Protein AF-A0A7S1UTR2-F1 (afdb_monomer)

Solvent-accessible surface area (backbone atoms only — not comparable to full-atom values): 10458 Å² total; per-residue (Å²): 110,92,47,53,48,64,74,95,75,83,90,75,81,94,57,92,79,89,82,70,74,48,75,55,71,82,87,59,67,62,38,80,47,78,49,70,52,70,45,62,59,92,85,78,57,93,50,71,78,46,70,49,82,44,77,46,78,33,45,47,82,76,56,98,72,85,84,84,74,87,54,76,47,57,91,60,33,67,52,71,46,37,39,44,40,49,83,87,41,58,60,46,77,49,77,49,61,36,65,59,84,67,94,68,74,65,69,39,44,34,33,45,36,35,40,35,80,52,89,98,54,66,54,75,82,41,47,50,78,46,78,40,79,37,38,64,68,33,75,46,76,48,81,40,81,44,54,49,85,39,57,37,38,43,31,47,28,43,37,76,87,50,76,79,89,45,49

InterPro domains:
  IPR046940 Tripeptidyl peptidase II, Ig-like domain superfamily [G3DSA:2.60.40.3170] (1-68)
  IPR048383 Tripeptidyl-peptidase II, first Ig-like domain [PF21223] (2-57)
  IPR048384 Tripeptidyl-peptidase II, galactose-binding domain-like [PF21316] (73-164)

Mean predicted aligned error: 5.82 Å

Radius of gyration: 21.21 Å; Cα contacts (8 Å, |Δi|>4): 313; chains: 1; bounding box: 40×38×69 Å

Nearest PDB structures (foldseek):
  3lxu-assembly1_X-2  TM=9.000E-01  e=8.043E-08  Drosophila melanogaster
  8dhe-assembly1_C  TM=4.095E-01  e=2.970E-01  Tannerella forsythia
  5hqa-assembly1_A  TM=4.083E-01  e=5.291E-01  Pseudoalteromonas sp. K8
  5od4-assembly1_A  TM=3.236E-01  e=2.167E-01  Fusarium oxysporum
  2jka-assembly1_A  TM=3.793E-01  e=6.194E-01  Bacteroides thetaiotaomicron VPI-5482

Structure (mmCIF, N/CA/C/O backbone):
data_AF-A0A7S1UTR2-F1
#
_entry.id   AF-A0A7S1UTR2-F1
#
loop_
_atom_site.group_PDB
_atom_site.id
_atom_site.type_symbol
_atom_site.label_atom_id
_atom_site.label_alt_id
_atom_site.label_comp_id
_atom_site.label_asym_id
_atom_site.label_entity_id
_atom_site.label_seq_id
_atom_site.pdbx_PDB_ins_code
_atom_site.Cartn_x
_atom_site.Cartn_y
_atom_site.Cartn_z
_atom_site.occupancy
_atom_site.B_iso_or_equiv
_atom_site.auth_seq_id
_atom_site.auth_comp_id
_atom_site.auth_asym_id
_atom_site.auth_atom_id
_atom_site.pdbx_PDB_model_num
ATOM 1 N N . GLU A 1 1 ? 18.687 2.949 -8.021 1.00 84.69 1 GLU A N 1
ATOM 2 C CA . GLU A 1 1 ? 18.178 1.706 -7.410 1.00 84.69 1 GLU A CA 1
ATOM 3 C C . GLU A 1 1 ? 18.925 0.482 -7.921 1.00 84.69 1 GLU A C 1
ATOM 5 O O . GLU A 1 1 ? 18.854 0.194 -9.107 1.00 84.69 1 GLU A O 1
ATOM 10 N N . GLU A 1 2 ? 19.645 -0.225 -7.045 1.00 87.62 2 GLU A N 1
ATOM 11 C CA . GLU A 1 2 ? 20.455 -1.411 -7.407 1.00 87.62 2 GLU A CA 1
ATOM 12 C C . GLU A 1 2 ? 19.615 -2.619 -7.859 1.00 87.62 2 GLU A C 1
ATOM 14 O O . GLU A 1 2 ? 20.100 -3.505 -8.561 1.00 87.62 2 GLU A O 1
ATOM 19 N N . TRP A 1 3 ? 18.341 -2.649 -7.470 1.00 93.38 3 TRP A N 1
ATOM 20 C CA . TRP A 1 3 ? 17.383 -3.706 -7.793 1.00 93.38 3 TRP A CA 1
ATOM 21 C C . TRP A 1 3 ? 16.698 -3.523 -9.158 1.00 93.38 3 TRP A C 1
ATOM 23 O O . TRP A 1 3 ? 15.890 -4.365 -9.547 1.00 93.38 3 TRP A O 1
ATOM 33 N N . VAL A 1 4 ? 17.017 -2.454 -9.900 1.00 94.81 4 VAL A N 1
ATOM 34 C CA . VAL A 1 4 ? 16.547 -2.227 -11.277 1.00 94.81 4 VAL A CA 1
ATOM 35 C C . VAL A 1 4 ? 17.735 -2.211 -12.226 1.00 94.81 4 VAL A C 1
ATOM 37 O O . VAL A 1 4 ? 18.667 -1.431 -12.049 1.00 94.81 4 VAL A O 1
ATOM 40 N N . LYS A 1 5 ? 17.670 -3.022 -13.281 1.00 94.56 5 LYS A N 1
ATOM 41 C CA . LYS A 1 5 ? 18.643 -3.012 -14.377 1.00 94.56 5 LYS A CA 1
ATOM 42 C C . LYS A 1 5 ? 17.944 -2.646 -15.675 1.00 94.56 5 LYS A C 1
ATOM 44 O O . LYS A 1 5 ? 16.925 -3.237 -16.032 1.00 94.56 5 LYS A O 1
ATOM 49 N N . ALA A 1 6 ? 18.505 -1.683 -16.389 1.00 94.19 6 ALA A N 1
ATOM 50 C CA . ALA A 1 6 ? 18.036 -1.251 -17.697 1.00 94.19 6 ALA A CA 1
ATOM 51 C C . ALA A 1 6 ? 19.240 -1.036 -18.633 1.00 94.19 6 ALA A C 1
ATOM 53 O O . ALA A 1 6 ? 20.360 -0.881 -18.143 1.00 94.19 6 ALA A O 1
ATOM 54 N N . PRO A 1 7 ? 19.048 -1.039 -19.962 1.00 92.31 7 PRO A N 1
ATOM 55 C CA . PRO A 1 7 ? 20.126 -0.776 -20.908 1.00 92.31 7 PRO A CA 1
ATOM 56 C C . PRO A 1 7 ? 20.601 0.675 -20.802 1.00 92.31 7 PRO A C 1
ATOM 58 O O . PRO A 1 7 ? 19.780 1.586 -20.735 1.00 92.31 7 PRO A O 1
ATOM 61 N N . GLU A 1 8 ? 21.914 0.890 -20.852 1.00 89.75 8 GLU A N 1
ATOM 62 C CA . GLU A 1 8 ? 22.517 2.234 -20.803 1.00 89.75 8 GLU A CA 1
ATOM 63 C C . GLU A 1 8 ? 22.341 3.0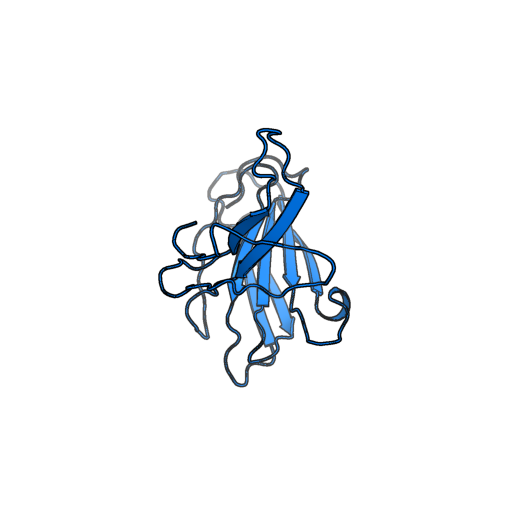06 -22.115 1.00 89.75 8 GLU A C 1
ATOM 65 O O . GLU A 1 8 ? 22.275 4.233 -22.133 1.00 89.75 8 GLU A O 1
ATOM 70 N N . HIS A 1 9 ? 22.229 2.279 -23.226 1.00 88.25 9 HIS A N 1
ATOM 71 C CA . HIS A 1 9 ? 22.082 2.856 -24.551 1.00 88.25 9 HIS A CA 1
ATOM 72 C C . HIS A 1 9 ? 20.896 2.244 -25.280 1.00 88.25 9 HIS A C 1
ATOM 74 O O . HIS A 1 9 ? 20.693 1.027 -25.301 1.00 88.25 9 HIS A O 1
ATOM 80 N N . PHE A 1 10 ? 20.134 3.106 -25.939 1.00 86.56 10 PHE A N 1
ATOM 81 C CA . PHE A 1 10 ? 18.997 2.719 -26.749 1.00 86.56 10 PHE A CA 1
ATOM 82 C C . PHE A 1 10 ? 18.986 3.554 -28.025 1.00 86.56 10 PHE A C 1
ATOM 84 O O . PHE A 1 10 ? 18.969 4.780 -27.981 1.00 86.56 10 PHE A O 1
ATOM 91 N N . MET A 1 11 ? 19.014 2.880 -29.174 1.00 86.31 11 MET A N 1
ATOM 92 C CA . MET A 1 11 ? 18.979 3.530 -30.480 1.00 86.31 11 MET A CA 1
ATOM 93 C C . MET A 1 11 ? 17.597 3.344 -31.099 1.00 86.31 11 MET A C 1
ATOM 95 O O . MET A 1 11 ? 17.212 2.217 -31.445 1.00 86.31 11 MET A O 1
ATOM 99 N N . LEU A 1 12 ? 16.880 4.459 -31.230 1.00 85.38 12 LEU A N 1
ATOM 100 C CA . LEU A 1 12 ? 15.578 4.569 -31.874 1.00 85.38 12 LEU A CA 1
ATOM 101 C C . LEU A 1 12 ? 15.765 5.279 -33.221 1.00 85.38 12 LEU A C 1
ATOM 103 O O . LEU A 1 12 ? 16.198 6.426 -33.249 1.00 85.38 12 LEU A O 1
ATOM 107 N N . MET A 1 13 ? 15.488 4.579 -34.322 1.00 83.44 13 MET A N 1
ATOM 108 C CA . MET A 1 13 ? 15.629 5.121 -35.679 1.00 83.44 13 MET A CA 1
ATOM 109 C C . MET A 1 13 ? 14.263 5.603 -36.191 1.00 83.44 13 MET A C 1
ATOM 111 O O . MET A 1 13 ? 13.746 6.609 -35.724 1.00 83.44 13 MET A O 1
ATOM 115 N N . ASN A 1 14 ? 13.647 4.875 -37.122 1.00 78.94 14 ASN A N 1
ATOM 116 C CA . ASN A 1 14 ? 12.374 5.230 -37.757 1.00 78.94 14 ASN A CA 1
ATOM 117 C C . ASN A 1 14 ? 11.162 4.432 -37.240 1.00 78.94 14 ASN A C 1
ATOM 119 O O . ASN A 1 14 ? 10.042 4.724 -37.643 1.00 78.94 14 ASN A O 1
ATOM 123 N N . ASN A 1 15 ? 11.374 3.443 -36.367 1.00 83.12 15 ASN A N 1
ATOM 124 C CA . ASN A 1 15 ? 10.335 2.554 -35.844 1.00 83.12 15 ASN A CA 1
ATOM 125 C C . ASN A 1 15 ? 10.401 2.458 -34.317 1.00 83.12 15 ASN A C 1
ATOM 127 O O . ASN A 1 15 ? 11.462 2.647 -33.720 1.00 83.12 15 ASN A O 1
ATOM 131 N N . GLY A 1 16 ? 9.275 2.090 -33.699 1.00 84.94 16 GLY A N 1
ATOM 132 C CA . GLY A 1 16 ? 9.234 1.703 -32.291 1.00 84.94 16 GLY A CA 1
ATOM 133 C C . GLY A 1 16 ? 10.146 0.504 -32.018 1.00 84.94 16 GLY A C 1
ATOM 134 O O . GLY A 1 16 ? 10.218 -0.430 -32.818 1.00 84.94 16 GLY A O 1
ATOM 135 N N . ARG A 1 17 ? 10.849 0.527 -30.882 1.00 88.88 17 ARG A N 1
ATOM 136 C CA . ARG A 1 17 ? 11.757 -0.545 -30.461 1.00 88.88 17 ARG A CA 1
ATOM 137 C C . ARG A 1 17 ? 11.509 -0.898 -28.999 1.00 88.88 17 ARG A C 1
ATOM 139 O O . ARG A 1 17 ? 11.294 -0.020 -28.171 1.00 88.88 17 ARG A O 1
ATOM 146 N N . SER A 1 18 ? 11.546 -2.187 -28.683 1.00 89.88 18 SER A N 1
ATOM 147 C CA . SER A 1 18 ? 11.448 -2.687 -27.312 1.00 89.88 18 SER A CA 1
ATOM 148 C C . SER A 1 18 ? 12.814 -2.700 -26.630 1.00 89.88 18 SER A C 1
ATOM 150 O O . SER A 1 18 ? 13.828 -3.011 -27.259 1.00 89.88 18 SER A O 1
ATOM 152 N N . PHE A 1 19 ? 12.829 -2.451 -25.326 1.00 91.25 19 PHE A N 1
ATOM 153 C CA . PHE A 1 19 ? 13.974 -2.684 -24.451 1.00 91.25 19 PHE A CA 1
ATOM 154 C C . PHE A 1 19 ? 13.506 -3.419 -23.192 1.00 91.25 19 PHE A C 1
ATOM 156 O O . PHE A 1 19 ? 12.326 -3.374 -22.844 1.00 91.25 19 PHE A O 1
ATOM 163 N N . LYS A 1 20 ? 14.418 -4.141 -22.538 1.00 93.44 20 LYS A N 1
ATOM 164 C CA . LYS A 1 20 ? 14.106 -4.962 -21.364 1.00 93.44 20 LYS A CA 1
ATOM 165 C C . LYS A 1 20 ? 14.552 -4.242 -20.098 1.00 93.44 20 LYS A C 1
ATOM 167 O O . LYS A 1 20 ? 15.692 -3.803 -20.031 1.00 93.44 20 LYS A O 1
ATOM 172 N N . ILE A 1 21 ? 13.674 -4.173 -19.105 1.00 94.81 21 ILE A N 1
ATOM 173 C CA . ILE A 1 21 ? 14.016 -3.770 -17.739 1.00 94.81 21 ILE A CA 1
ATOM 174 C C . ILE A 1 21 ? 13.922 -5.022 -16.865 1.00 94.81 21 ILE A C 1
ATOM 176 O O . ILE A 1 21 ? 12.935 -5.754 -16.940 1.00 94.81 21 ILE A O 1
ATOM 180 N N . GLU A 1 22 ? 14.944 -5.277 -16.056 1.00 95.69 22 GLU A N 1
ATOM 181 C CA . GLU A 1 22 ? 14.952 -6.352 -15.064 1.00 95.69 22 GLU A CA 1
ATOM 182 C C . GLU A 1 22 ? 14.806 -5.768 -13.664 1.00 95.69 22 GLU A C 1
ATOM 184 O O . GLU A 1 22 ? 15.404 -4.742 -13.337 1.00 95.69 22 GLU A O 1
ATOM 189 N N . VAL A 1 23 ? 13.992 -6.425 -12.844 1.00 95.62 23 VAL A N 1
ATOM 190 C CA . VAL A 1 23 ? 13.609 -5.959 -11.515 1.00 95.62 23 VAL A CA 1
ATOM 191 C C . VAL A 1 23 ? 13.783 -7.114 -10.530 1.00 95.62 23 VAL A C 1
ATOM 193 O O . VAL A 1 23 ? 13.154 -8.156 -10.706 1.00 95.62 23 VAL A O 1
ATOM 196 N N . ASP A 1 24 ? 14.626 -6.937 -9.510 1.00 95.25 24 ASP A N 1
ATOM 197 C CA . ASP A 1 24 ? 14.907 -7.944 -8.475 1.00 95.25 24 ASP A CA 1
ATOM 198 C C . ASP A 1 24 ? 14.386 -7.500 -7.089 1.00 95.25 24 ASP A C 1
ATOM 200 O O . ASP A 1 24 ? 15.085 -6.805 -6.348 1.00 95.25 24 ASP A O 1
ATOM 204 N N . PRO A 1 25 ? 13.169 -7.911 -6.686 1.00 92.25 25 PRO A N 1
ATOM 205 C CA . PRO A 1 25 ? 12.585 -7.533 -5.397 1.00 92.25 25 PRO A CA 1
ATOM 206 C C . PRO A 1 25 ? 13.091 -8.361 -4.200 1.00 92.25 25 PRO A C 1
ATOM 208 O O . PRO A 1 25 ? 12.624 -8.167 -3.068 1.00 92.25 25 PRO A O 1
ATOM 211 N N . THR A 1 26 ? 14.002 -9.316 -4.409 1.00 90.81 26 THR A N 1
ATOM 212 C CA . THR A 1 26 ? 14.299 -10.370 -3.422 1.00 90.81 26 THR A CA 1
ATOM 213 C C . THR A 1 26 ? 14.839 -9.800 -2.110 1.00 90.81 26 THR A C 1
ATOM 215 O O . THR A 1 26 ? 14.374 -10.183 -1.036 1.00 90.81 26 THR A O 1
ATOM 218 N N . LYS A 1 27 ? 15.745 -8.818 -2.186 1.00 90.62 27 LYS A N 1
ATOM 219 C CA . LYS A 1 27 ? 16.410 -8.203 -1.020 1.00 90.62 27 LYS A CA 1
ATOM 220 C C . LYS A 1 27 ? 15.689 -6.981 -0.441 1.00 90.62 27 LYS A C 1
ATOM 222 O O . LYS A 1 27 ? 16.188 -6.378 0.502 1.00 90.62 27 LYS A O 1
ATOM 227 N N . LEU A 1 28 ? 14.543 -6.592 -1.001 1.00 92.94 28 LEU A N 1
ATOM 228 C CA . LEU A 1 28 ? 13.792 -5.439 -0.505 1.00 92.94 28 LEU A CA 1
ATOM 229 C C . LEU A 1 28 ? 13.130 -5.755 0.839 1.00 92.94 28 LEU A C 1
ATOM 231 O O . LEU A 1 28 ? 12.724 -6.889 1.082 1.00 92.94 28 LEU A O 1
ATOM 235 N N . ASN A 1 29 ? 12.977 -4.753 1.696 1.00 93.81 29 ASN A N 1
ATOM 236 C CA . ASN A 1 29 ? 12.171 -4.882 2.911 1.00 93.81 29 ASN A CA 1
ATOM 237 C C . ASN A 1 29 ? 10.673 -4.730 2.580 1.00 93.81 29 ASN A C 1
ATOM 239 O O . ASN A 1 29 ? 10.344 -4.184 1.523 1.00 93.81 29 ASN A O 1
ATOM 243 N N . PRO A 1 30 ? 9.749 -5.181 3.443 1.00 94.38 30 PRO A N 1
ATOM 244 C CA . PRO A 1 30 ? 8.328 -4.877 3.292 1.00 94.38 30 PRO A CA 1
ATOM 245 C C . PRO A 1 30 ? 8.061 -3.368 3.181 1.00 94.38 30 PRO A C 1
ATOM 247 O O . PRO A 1 30 ? 8.738 -2.565 3.823 1.00 94.38 30 PRO A O 1
ATOM 250 N N . GLY A 1 31 ? 7.080 -2.983 2.368 1.00 93.69 31 GLY A N 1
ATOM 251 C CA . GLY A 1 31 ? 6.743 -1.591 2.075 1.00 93.69 31 GLY A CA 1
ATOM 252 C C . GLY A 1 31 ? 6.778 -1.269 0.582 1.00 93.69 31 GLY A C 1
ATOM 253 O O . GLY A 1 31 ? 6.664 -2.151 -0.270 1.00 93.69 31 GLY A O 1
ATOM 254 N N . ILE A 1 32 ? 6.912 0.019 0.268 1.00 94.69 32 ILE A N 1
ATOM 255 C CA . ILE A 1 32 ? 6.850 0.542 -1.102 1.00 94.69 32 ILE A CA 1
ATOM 256 C C . ILE A 1 32 ? 8.235 0.987 -1.528 1.00 94.69 32 ILE A C 1
ATOM 258 O O . ILE A 1 32 ? 8.880 1.770 -0.835 1.00 94.69 32 ILE A O 1
ATOM 262 N N . HIS A 1 33 ? 8.642 0.540 -2.709 1.00 95.31 33 HIS A N 1
ATOM 263 C CA . HIS A 1 33 ? 9.915 0.892 -3.317 1.00 95.31 33 HIS A CA 1
ATOM 264 C C . HIS A 1 33 ? 9.651 1.473 -4.694 1.00 95.31 33 HIS A C 1
ATOM 266 O O . HIS A 1 33 ? 8.998 0.847 -5.530 1.00 95.31 33 HIS A O 1
ATOM 272 N N . THR A 1 34 ? 10.142 2.684 -4.929 1.00 95.38 34 THR A N 1
ATOM 273 C CA . THR A 1 34 ? 9.962 3.384 -6.201 1.00 95.38 34 THR A CA 1
ATOM 274 C C . THR A 1 34 ? 11.299 3.578 -6.886 1.00 95.38 34 THR A C 1
ATOM 276 O O . THR A 1 34 ? 12.247 4.068 -6.278 1.00 95.38 34 THR A O 1
ATOM 279 N N . ALA A 1 35 ? 11.348 3.261 -8.171 1.00 95.25 35 ALA A N 1
ATOM 280 C CA . ALA A 1 35 ? 12.456 3.568 -9.055 1.00 95.25 35 ALA A CA 1
ATOM 281 C C . ALA A 1 35 ? 11.927 4.230 -10.326 1.00 95.25 35 ALA A C 1
ATOM 283 O O . ALA A 1 35 ? 10.741 4.158 -10.654 1.00 95.25 35 ALA A O 1
ATOM 284 N N . LYS A 1 36 ? 12.829 4.860 -11.070 1.00 94.25 36 LYS A N 1
ATOM 285 C CA . LYS A 1 36 ? 12.538 5.380 -12.402 1.00 94.25 36 LYS A CA 1
ATOM 286 C C . LYS A 1 36 ? 13.706 5.087 -13.326 1.00 94.25 36 LYS A C 1
ATOM 288 O O . LYS A 1 36 ? 14.858 5.276 -12.941 1.00 94.25 36 LYS A O 1
ATOM 293 N N . VAL A 1 37 ? 13.399 4.641 -14.537 1.00 93.62 37 VAL A N 1
ATOM 294 C CA . VAL A 1 37 ? 14.371 4.561 -15.632 1.00 93.62 37 VAL A CA 1
ATOM 295 C C . VAL A 1 37 ? 14.143 5.779 -16.510 1.00 93.62 37 VAL A C 1
ATOM 297 O O . VAL A 1 37 ? 13.047 5.941 -17.038 1.00 93.62 37 VAL A O 1
ATOM 300 N N . CYS A 1 38 ? 15.143 6.647 -16.633 1.00 91.88 38 CYS A N 1
ATOM 301 C CA . CYS A 1 38 ? 15.061 7.868 -17.433 1.00 91.88 38 CYS A CA 1
ATOM 302 C C . CYS A 1 38 ? 15.774 7.664 -18.772 1.00 91.88 38 CYS A C 1
ATOM 304 O O . CYS A 1 38 ? 16.899 7.173 -18.795 1.00 91.88 38 CYS A O 1
ATOM 306 N N . GLY A 1 39 ? 15.138 8.069 -19.870 1.00 90.62 39 GLY A N 1
ATOM 307 C CA . GLY A 1 39 ? 15.783 8.189 -21.174 1.00 90.62 39 GLY A CA 1
ATOM 308 C C . GLY A 1 39 ? 16.142 9.644 -21.447 1.00 90.62 39 GLY A C 1
ATOM 309 O O . GLY A 1 39 ? 15.255 10.497 -21.465 1.00 90.62 39 GLY A O 1
ATOM 310 N N . SER A 1 40 ? 17.423 9.926 -21.658 1.00 88.75 40 SER A N 1
ATOM 311 C CA . SER A 1 40 ? 17.940 11.245 -22.038 1.00 88.75 40 SER A CA 1
ATOM 312 C C . SER A 1 40 ? 18.622 11.189 -23.403 1.00 88.75 40 SER A C 1
ATOM 314 O O . SER A 1 40 ? 18.870 10.116 -23.963 1.00 88.75 40 SER A O 1
ATOM 316 N N . ARG A 1 41 ? 18.887 12.365 -23.971 1.00 84.56 41 ARG A N 1
ATOM 317 C CA . ARG A 1 41 ? 19.590 12.492 -25.244 1.00 84.56 41 ARG A CA 1
ATOM 318 C C . ARG A 1 41 ? 21.103 12.444 -25.023 1.00 84.56 41 ARG A C 1
ATOM 320 O O . ARG A 1 41 ? 21.602 12.882 -23.996 1.00 84.56 41 ARG A O 1
ATOM 327 N N . ASN A 1 42 ? 21.836 11.906 -25.997 1.00 78.00 42 ASN A N 1
ATOM 328 C CA . ASN A 1 42 ? 23.294 11.764 -25.907 1.00 78.00 42 ASN A CA 1
ATOM 329 C C . ASN A 1 42 ? 24.069 13.031 -26.331 1.00 78.00 42 ASN A C 1
ATOM 331 O O . ASN A 1 42 ? 25.291 13.052 -26.264 1.00 78.00 42 ASN A O 1
ATOM 335 N N . ASP A 1 43 ? 23.395 14.070 -26.830 1.00 74.38 43 ASP A N 1
ATOM 336 C CA . ASP A 1 43 ? 24.025 15.262 -27.422 1.00 74.38 43 ASP A CA 1
ATOM 337 C C . ASP A 1 43 ? 24.126 16.465 -26.470 1.00 74.38 43 ASP A C 1
ATOM 339 O O . ASP A 1 43 ? 24.312 17.594 -26.920 1.00 74.38 43 ASP A O 1
ATOM 343 N N . GLY A 1 44 ? 24.088 16.214 -25.158 1.00 65.31 44 GLY A N 1
ATOM 344 C CA . GLY A 1 44 ? 24.470 17.191 -24.133 1.00 65.31 44 GLY A CA 1
ATOM 345 C C . GLY A 1 44 ? 23.360 18.128 -23.654 1.00 65.31 44 GLY A C 1
ATOM 346 O O . GLY A 1 44 ? 23.645 19.017 -22.858 1.00 65.31 44 GLY A O 1
ATOM 347 N N . ASP A 1 45 ? 22.118 17.940 -24.102 1.00 67.44 45 ASP A N 1
ATOM 348 C CA . ASP A 1 45 ? 20.951 18.586 -23.494 1.00 67.44 45 ASP A CA 1
ATOM 349 C C . ASP A 1 45 ? 20.474 17.739 -22.297 1.00 67.44 45 ASP A C 1
ATOM 351 O O . ASP A 1 45 ? 20.091 16.578 -22.462 1.00 67.44 45 ASP A O 1
ATOM 355 N N . ASP A 1 46 ? 20.508 18.302 -21.084 1.00 66.56 46 ASP A N 1
ATOM 356 C CA . ASP A 1 46 ? 20.285 17.606 -19.794 1.00 66.56 46 ASP A CA 1
ATOM 357 C C . ASP A 1 46 ? 18.813 17.193 -19.538 1.00 66.56 46 ASP A C 1
ATOM 359 O O . ASP A 1 46 ? 18.392 16.886 -18.417 1.00 66.56 46 ASP A O 1
ATOM 363 N N . GLY A 1 47 ? 17.987 17.179 -20.585 1.00 79.75 47 GLY A N 1
ATOM 364 C CA . GLY A 1 47 ? 16.566 16.872 -20.512 1.00 79.75 47 GLY A CA 1
ATOM 365 C C . GLY A 1 47 ? 16.267 15.371 -20.495 1.00 79.75 47 GLY A C 1
ATOM 366 O O . GLY A 1 47 ? 16.633 14.622 -21.404 1.00 79.75 47 GLY A O 1
ATOM 367 N N . VAL A 1 48 ? 15.496 14.927 -19.499 1.00 86.12 48 VAL A N 1
ATOM 368 C CA . VAL A 1 48 ? 14.829 13.617 -19.541 1.00 86.12 48 VAL A CA 1
ATOM 369 C C . VAL A 1 48 ? 13.695 13.681 -20.569 1.00 86.12 48 VAL A C 1
ATOM 371 O O . VAL A 1 48 ? 12.727 14.413 -20.375 1.00 86.12 48 VAL A O 1
ATOM 374 N N . LEU A 1 49 ? 13.791 12.891 -21.641 1.00 89.62 49 LEU A N 1
ATOM 375 C CA . LEU A 1 49 ? 12.775 12.805 -22.698 1.00 89.62 49 LEU A CA 1
ATOM 376 C C . LEU A 1 49 ? 11.558 11.997 -22.244 1.00 89.62 49 LEU A C 1
ATOM 378 O O . LEU A 1 49 ? 10.417 12.335 -22.548 1.00 89.62 49 LEU A O 1
ATOM 382 N N . PHE A 1 50 ? 11.811 10.909 -21.521 1.00 90.25 50 PHE A N 1
ATOM 383 C CA . PHE A 1 50 ? 10.783 10.065 -20.929 1.00 90.25 50 PHE A CA 1
ATOM 384 C C . PHE A 1 50 ? 11.319 9.388 -19.674 1.00 90.25 50 PHE A C 1
ATOM 386 O O . PHE A 1 50 ? 12.528 9.224 -19.497 1.00 90.25 50 PHE A O 1
ATOM 393 N N . HIS A 1 51 ? 10.413 8.934 -18.818 1.00 92.88 51 HIS A N 1
ATOM 394 C CA . HIS A 1 51 ? 10.764 8.022 -17.744 1.00 92.88 51 HIS A CA 1
ATOM 395 C C . HIS A 1 51 ? 9.755 6.884 -17.648 1.00 92.88 51 HIS A C 1
ATOM 397 O O . HIS A 1 51 ? 8.571 7.056 -17.933 1.00 92.88 51 HIS A O 1
ATOM 403 N N . VAL A 1 52 ? 10.235 5.722 -17.221 1.00 94.69 52 VAL A N 1
ATOM 404 C CA . VAL A 1 52 ? 9.410 4.561 -16.895 1.00 94.69 52 VAL A CA 1
ATOM 405 C C . VAL A 1 52 ? 9.360 4.451 -15.372 1.00 94.69 52 VAL A C 1
ATOM 407 O O . VAL A 1 52 ? 10.395 4.150 -14.765 1.00 94.69 52 VAL A O 1
ATOM 410 N N . PRO A 1 53 ? 8.210 4.738 -14.733 1.00 96.38 53 PRO A N 1
ATOM 411 C CA . PRO A 1 53 ? 8.067 4.573 -13.297 1.00 96.38 53 PRO A CA 1
ATOM 412 C C . PRO A 1 53 ? 7.958 3.086 -12.955 1.00 96.38 53 PRO A C 1
ATOM 414 O O . PRO A 1 53 ? 7.220 2.335 -13.591 1.00 96.38 53 PRO A O 1
ATOM 417 N N . ILE A 1 54 ? 8.690 2.665 -11.930 1.00 96.31 54 ILE A N 1
ATOM 418 C CA . ILE A 1 54 ? 8.651 1.307 -11.391 1.00 96.31 54 ILE A CA 1
ATOM 419 C C . ILE A 1 54 ? 8.274 1.435 -9.923 1.00 96.31 54 ILE A C 1
ATOM 421 O O . ILE A 1 54 ? 8.943 2.125 -9.156 1.00 96.31 54 ILE A O 1
ATOM 425 N N . THR A 1 55 ? 7.184 0.793 -9.521 1.00 95.50 55 THR A N 1
ATOM 426 C CA . THR A 1 55 ? 6.751 0.742 -8.123 1.00 95.50 55 THR A CA 1
ATOM 427 C C . THR A 1 55 ? 6.580 -0.709 -7.724 1.00 95.50 55 THR A C 1
ATOM 429 O O . THR A 1 55 ? 5.821 -1.443 -8.353 1.00 95.50 55 THR A O 1
ATOM 432 N N . ILE A 1 56 ? 7.299 -1.115 -6.685 1.00 95.44 56 ILE A N 1
ATOM 433 C CA . ILE A 1 56 ? 7.176 -2.432 -6.075 1.00 95.44 56 ILE A CA 1
ATOM 434 C C . ILE A 1 56 ? 6.523 -2.260 -4.720 1.00 95.44 56 ILE A C 1
ATOM 436 O O . ILE A 1 56 ? 6.957 -1.449 -3.904 1.00 95.44 56 ILE A O 1
ATOM 440 N N . ILE A 1 57 ? 5.508 -3.075 -4.481 1.00 95.31 57 ILE A N 1
ATOM 441 C CA . ILE A 1 57 ? 4.896 -3.239 -3.175 1.00 95.31 57 ILE A CA 1
ATOM 442 C C . ILE A 1 57 ? 5.328 -4.605 -2.659 1.00 95.31 57 ILE A C 1
ATOM 444 O O . ILE A 1 57 ? 5.014 -5.628 -3.269 1.00 95.31 57 ILE A O 1
ATOM 448 N N . LYS A 1 58 ? 6.058 -4.620 -1.546 1.00 95.06 58 LYS A N 1
ATOM 449 C CA . LYS A 1 58 ? 6.434 -5.846 -0.848 1.00 95.06 58 LYS A CA 1
ATOM 450 C C . LYS A 1 58 ? 5.596 -5.978 0.412 1.00 95.06 58 LYS A C 1
ATOM 452 O O . LYS A 1 58 ? 5.551 -5.062 1.232 1.00 95.06 58 LYS A O 1
ATOM 457 N N . THR A 1 59 ? 4.912 -7.103 0.548 1.00 95.31 59 THR A N 1
ATOM 458 C CA . THR A 1 59 ? 4.050 -7.362 1.698 1.00 95.31 59 THR A CA 1
ATOM 459 C C . THR A 1 59 ? 4.872 -7.680 2.942 1.00 95.31 59 THR A C 1
ATOM 461 O O . THR A 1 59 ? 6.038 -8.075 2.855 1.00 95.31 59 THR A O 1
ATOM 464 N N . LEU A 1 60 ? 4.245 -7.536 4.106 1.00 94.56 60 LEU A N 1
ATOM 465 C CA . LEU A 1 60 ? 4.697 -8.192 5.327 1.00 94.56 60 LEU A CA 1
ATOM 466 C C . LEU A 1 60 ? 4.703 -9.715 5.136 1.00 94.56 60 LEU A C 1
ATOM 468 O O . LEU A 1 60 ? 4.088 -10.249 4.205 1.00 94.56 60 LEU A O 1
ATOM 472 N N . GLU A 1 61 ? 5.409 -10.408 6.027 1.00 89.31 61 GLU A N 1
ATOM 473 C CA . GLU A 1 61 ? 5.393 -11.866 6.051 1.00 89.31 61 GLU A CA 1
ATOM 474 C C . GLU A 1 61 ? 3.968 -12.386 6.245 1.00 89.31 61 GLU A C 1
ATOM 476 O O . GLU A 1 61 ? 3.172 -11.843 7.017 1.00 89.31 61 GLU A O 1
ATOM 481 N N . LYS A 1 62 ? 3.644 -13.448 5.509 1.00 89.00 62 LYS A N 1
ATOM 482 C CA . LYS A 1 62 ? 2.314 -14.040 5.507 1.00 89.00 62 LYS A CA 1
ATOM 483 C C . LYS A 1 62 ? 1.988 -14.587 6.897 1.00 89.00 62 LYS A C 1
ATOM 485 O O . LYS A 1 62 ? 2.591 -15.562 7.338 1.00 89.00 62 LYS A O 1
ATOM 490 N N . SER A 1 63 ? 0.998 -13.995 7.555 1.00 88.94 63 SER A N 1
ATOM 491 C CA . SER A 1 63 ? 0.526 -14.413 8.876 1.00 88.94 63 SER A CA 1
ATOM 492 C C . SER A 1 63 ? -0.988 -14.246 8.985 1.00 88.94 63 SER A C 1
ATOM 494 O O . SER A 1 63 ? -1.574 -13.370 8.354 1.00 88.94 63 SER A O 1
ATOM 496 N N . SER A 1 64 ? -1.633 -15.082 9.801 1.00 88.19 64 SER A N 1
ATOM 497 C CA . SER A 1 64 ? -3.056 -14.945 10.142 1.00 88.19 64 SER A CA 1
ATOM 498 C C . SER A 1 64 ? -3.315 -13.880 11.208 1.00 88.19 64 SER A C 1
ATOM 500 O O . SER A 1 64 ? -4.446 -13.431 11.359 1.00 88.19 64 SER A O 1
ATOM 502 N N . LYS A 1 65 ? -2.283 -13.498 11.969 1.00 91.94 65 LYS A N 1
ATOM 503 C CA . LYS A 1 65 ? -2.340 -12.442 12.981 1.00 91.94 65 LYS A CA 1
ATOM 504 C C . LYS A 1 65 ? -1.103 -11.567 12.850 1.00 91.94 65 LYS A C 1
ATOM 506 O O . LYS A 1 65 ? 0.020 -12.070 12.888 1.00 91.94 65 LYS A O 1
ATOM 511 N N . ILE A 1 66 ? -1.321 -10.269 12.695 1.00 93.56 66 ILE A N 1
ATOM 512 C CA . ILE A 1 66 ? -0.259 -9.280 12.537 1.00 93.56 66 ILE A CA 1
ATOM 513 C C . ILE A 1 66 ? -0.436 -8.263 13.651 1.00 93.56 66 ILE A C 1
ATOM 515 O O . ILE A 1 66 ? -1.501 -7.667 13.779 1.00 93.56 66 ILE A O 1
ATOM 519 N N . ASP A 1 67 ? 0.602 -8.108 14.463 1.00 93.62 67 ASP A N 1
ATOM 520 C CA . ASP A 1 67 ? 0.683 -7.075 15.485 1.00 93.62 67 ASP A CA 1
ATOM 521 C C . ASP A 1 67 ? 1.716 -6.042 15.032 1.00 93.62 67 ASP A C 1
ATOM 523 O O . ASP A 1 67 ? 2.861 -6.386 14.730 1.00 93.62 67 ASP A O 1
ATOM 527 N N . LEU A 1 68 ? 1.281 -4.788 14.920 1.00 92.38 68 LEU A N 1
ATOM 528 C CA . LEU A 1 68 ? 2.123 -3.666 14.506 1.00 92.38 68 LEU A CA 1
ATOM 529 C C . LEU A 1 68 ? 2.729 -2.924 15.709 1.00 92.38 68 LEU A C 1
ATOM 531 O O . LEU A 1 68 ? 3.564 -2.039 15.511 1.00 92.38 68 LEU A O 1
ATOM 535 N N . GLY A 1 69 ? 2.342 -3.293 16.935 1.00 92.69 69 GLY A N 1
ATOM 536 C CA . GLY A 1 69 ? 2.766 -2.643 18.168 1.00 92.69 69 GLY A CA 1
ATOM 537 C C . GLY A 1 69 ? 2.240 -1.213 18.318 1.00 92.69 69 GLY A C 1
ATOM 538 O O . GLY A 1 69 ? 1.299 -0.790 17.647 1.00 92.69 69 GLY A O 1
ATOM 539 N N . LEU A 1 70 ? 2.869 -0.455 19.220 1.00 92.94 70 LEU A N 1
ATOM 540 C CA . LEU A 1 70 ? 2.535 0.947 19.475 1.00 92.94 70 LEU A CA 1
ATOM 541 C C . LEU A 1 70 ? 3.047 1.844 18.339 1.00 92.94 70 LEU A C 1
ATOM 543 O O . LEU A 1 70 ? 4.247 1.870 18.046 1.00 92.94 70 LEU A O 1
ATOM 547 N N . LEU A 1 71 ? 2.155 2.620 17.718 1.00 93.19 71 LEU A N 1
ATOM 548 C CA . LEU A 1 71 ? 2.476 3.426 16.542 1.00 93.19 71 LEU A CA 1
ATOM 549 C C . LEU A 1 71 ? 2.360 4.921 16.847 1.00 93.19 71 LEU A C 1
ATOM 551 O O . LEU A 1 71 ? 1.285 5.490 16.786 1.00 93.19 71 LEU A O 1
ATOM 555 N N . GLY A 1 72 ? 3.485 5.612 17.038 1.00 91.50 72 GLY A N 1
ATOM 556 C CA . GLY A 1 72 ? 3.470 7.080 17.139 1.00 91.50 72 GLY A CA 1
ATOM 557 C C . GLY A 1 72 ? 3.224 7.772 15.792 1.00 91.50 72 GLY A C 1
ATOM 558 O O . GLY A 1 72 ? 3.903 7.432 14.826 1.00 91.50 72 GLY A O 1
ATOM 559 N N . PHE A 1 73 ? 2.309 8.742 15.728 1.00 91.75 73 PHE A N 1
ATOM 560 C CA . PHE A 1 73 ? 2.006 9.519 14.516 1.00 91.75 73 PHE A CA 1
ATOM 561 C C . PHE A 1 73 ? 2.379 10.997 14.665 1.00 91.75 73 PHE A C 1
ATOM 563 O O . PHE A 1 73 ? 1.883 11.701 15.551 1.00 91.75 73 PHE A O 1
ATOM 570 N N . ALA A 1 74 ? 3.191 11.493 13.738 1.00 87.81 74 ALA A N 1
ATOM 571 C CA . ALA A 1 74 ? 3.473 12.905 13.548 1.00 87.81 74 ALA A CA 1
ATOM 572 C C . ALA A 1 74 ? 2.292 13.641 12.877 1.00 87.81 74 ALA A C 1
ATOM 574 O O . ALA A 1 74 ? 1.310 13.035 12.415 1.00 87.81 74 ALA A O 1
ATOM 575 N N . PRO A 1 75 ? 2.336 14.985 12.815 1.00 82.88 75 PRO A N 1
ATOM 576 C CA . PRO A 1 75 ? 1.303 15.741 12.140 1.00 82.88 75 PRO A CA 1
ATOM 577 C C . PRO A 1 75 ? 1.078 15.366 10.678 1.00 82.88 75 PRO A C 1
ATOM 579 O O . PRO A 1 75 ? 2.001 15.426 9.881 1.00 82.88 75 PRO A O 1
ATOM 582 N N . ALA A 1 76 ? -0.168 14.993 10.350 1.00 80.75 76 ALA A N 1
ATOM 583 C CA . ALA A 1 76 ? -0.586 14.515 9.030 1.00 80.75 76 ALA A CA 1
ATOM 584 C C . ALA A 1 76 ? 0.186 13.275 8.533 1.00 80.75 76 ALA A C 1
ATOM 586 O O . ALA A 1 76 ? 0.222 13.006 7.334 1.00 80.75 76 ALA A O 1
ATOM 587 N N . GLU A 1 77 ? 0.789 12.505 9.445 1.00 90.69 77 GLU A N 1
ATOM 588 C CA . GLU A 1 77 ? 1.453 11.256 9.095 1.00 90.69 77 GLU A CA 1
ATOM 589 C C . GLU A 1 77 ? 0.428 10.149 8.819 1.00 90.69 77 GLU A C 1
ATOM 591 O O . GLU A 1 77 ? -0.548 9.965 9.557 1.00 90.69 77 GLU A O 1
ATOM 596 N N . ALA A 1 78 ? 0.695 9.391 7.758 1.00 93.31 78 ALA A N 1
ATOM 597 C CA . ALA A 1 78 ? -0.005 8.167 7.415 1.00 93.31 78 ALA A CA 1
ATOM 598 C C . ALA A 1 78 ? 0.995 7.011 7.405 1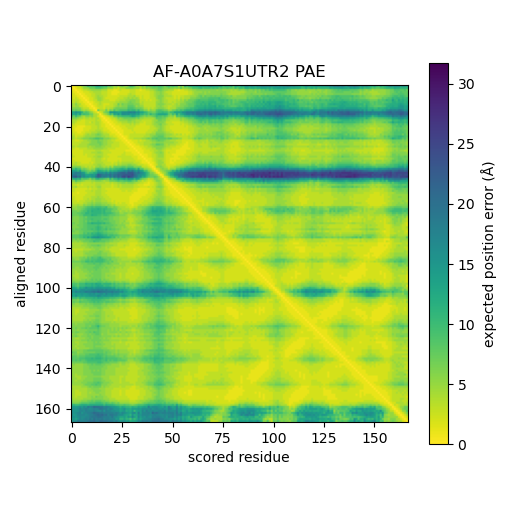.00 93.31 78 ALA A C 1
ATOM 600 O O . ALA A 1 78 ? 2.015 7.069 6.714 1.00 93.31 78 ALA A O 1
ATOM 601 N N . LYS A 1 79 ? 0.684 5.948 8.144 1.00 95.44 79 LYS A N 1
ATOM 602 C CA . LYS A 1 79 ? 1.454 4.704 8.133 1.00 95.44 79 LYS A CA 1
ATOM 603 C C . LYS A 1 79 ? 0.701 3.673 7.322 1.00 95.44 79 LYS A C 1
ATOM 605 O O . LYS A 1 79 ? -0.481 3.435 7.562 1.00 95.44 79 LYS A O 1
ATOM 610 N N . ARG A 1 80 ? 1.395 3.093 6.347 1.00 95.94 80 ARG A N 1
ATOM 611 C CA . ARG A 1 80 ? 0.818 2.193 5.350 1.00 95.94 80 ARG A CA 1
ATOM 612 C C . ARG A 1 80 ? 1.518 0.853 5.398 1.00 95.94 80 ARG A C 1
ATOM 614 O O . ARG A 1 80 ? 2.747 0.797 5.343 1.00 95.94 80 ARG A O 1
ATOM 621 N N . TYR A 1 81 ? 0.728 -0.204 5.463 1.00 96.50 81 TYR A N 1
ATOM 622 C CA . TYR A 1 81 ? 1.185 -1.581 5.543 1.00 96.50 81 TYR A CA 1
ATOM 623 C C . TYR A 1 81 ? 0.534 -2.392 4.429 1.00 96.50 81 TYR A C 1
ATOM 625 O O . TYR A 1 81 ? -0.615 -2.155 4.062 1.00 96.50 81 TYR A O 1
ATOM 633 N N . PHE A 1 82 ? 1.274 -3.354 3.889 1.00 97.06 82 PHE A N 1
ATOM 634 C CA . PHE A 1 82 ? 0.815 -4.206 2.795 1.00 97.06 82 PHE A CA 1
ATOM 635 C C . PHE A 1 82 ? 0.792 -5.643 3.272 1.00 97.06 82 PHE A C 1
ATOM 637 O O . PHE A 1 82 ? 1.816 -6.171 3.704 1.00 97.06 82 PHE A O 1
ATOM 644 N N . LEU A 1 83 ? -0.378 -6.261 3.214 1.00 96.44 83 LEU A N 1
ATOM 645 C CA . LEU A 1 83 ? -0.626 -7.577 3.781 1.00 96.44 83 LEU A CA 1
ATOM 646 C C . LEU A 1 83 ? -0.825 -8.589 2.654 1.00 96.44 83 LEU A C 1
ATOM 648 O O . LEU A 1 83 ? -1.600 -8.340 1.728 1.00 96.44 83 LEU A O 1
ATOM 652 N N . ASP A 1 84 ? -0.149 -9.733 2.748 1.00 95.69 84 ASP A N 1
ATOM 653 C CA . ASP A 1 84 ? -0.460 -10.897 1.916 1.00 95.69 84 ASP A CA 1
ATOM 654 C C . ASP A 1 84 ? -1.636 -11.652 2.542 1.00 95.69 84 ASP A C 1
ATOM 656 O O . ASP A 1 84 ? -1.502 -12.259 3.608 1.00 95.69 84 ASP A O 1
ATOM 660 N N . VAL A 1 85 ? -2.800 -11.597 1.891 1.00 95.38 85 VAL A N 1
ATOM 661 C CA . VAL A 1 85 ? -4.023 -12.220 2.401 1.00 95.38 85 VAL A CA 1
ATOM 662 C C . VAL A 1 85 ? -3.881 -13.752 2.372 1.00 95.38 85 VAL A C 1
ATOM 664 O O . VAL A 1 85 ? -3.628 -14.342 1.310 1.00 95.38 85 VAL A O 1
ATOM 667 N N . PRO A 1 86 ? -4.050 -14.445 3.517 1.00 93.31 86 PRO A N 1
ATOM 668 C CA . PRO A 1 86 ? -3.948 -15.896 3.571 1.00 93.31 86 PRO A CA 1
ATOM 669 C C . PRO A 1 86 ? -4.964 -16.628 2.695 1.00 93.31 86 PRO A C 1
ATOM 671 O O . PRO A 1 86 ? -6.073 -16.156 2.448 1.00 93.31 86 PRO A O 1
ATOM 674 N N . SER A 1 87 ? -4.591 -17.830 2.250 1.00 93.06 87 SER A N 1
ATOM 675 C CA . SER A 1 87 ? -5.506 -18.692 1.500 1.00 93.06 87 SER A CA 1
ATOM 676 C C . SER A 1 87 ? -6.737 -19.026 2.345 1.00 93.06 87 SER A C 1
ATOM 678 O O . SER A 1 87 ? -6.603 -19.392 3.511 1.00 93.06 87 SER A O 1
ATOM 680 N N . GLY A 1 88 ? -7.928 -18.889 1.761 1.00 92.69 88 GLY A N 1
ATOM 681 C CA . GLY A 1 88 ? -9.207 -19.157 2.426 1.00 92.69 88 GLY A CA 1
ATOM 682 C C . GLY A 1 88 ? -9.749 -18.029 3.313 1.00 92.69 88 GLY A C 1
ATOM 683 O O . GLY A 1 88 ? -10.885 -18.135 3.768 1.00 92.69 88 GLY A O 1
ATOM 684 N N . ALA A 1 89 ? -9.002 -16.943 3.540 1.00 94.94 89 ALA A N 1
ATOM 685 C CA . ALA A 1 89 ? -9.503 -15.798 4.298 1.00 94.94 89 ALA A CA 1
ATOM 686 C C . ALA A 1 89 ? -10.499 -14.974 3.464 1.00 94.94 89 ALA A C 1
ATOM 688 O O . ALA A 1 89 ? -10.168 -14.523 2.373 1.00 94.94 89 ALA A O 1
ATOM 689 N N . THR A 1 90 ? -11.709 -14.753 3.980 1.00 96.25 90 THR A N 1
ATOM 690 C CA . THR A 1 90 ? -12.731 -13.901 3.333 1.00 96.25 90 THR A CA 1
ATOM 691 C C . THR A 1 90 ? -12.939 -12.566 4.051 1.00 96.25 90 THR A C 1
ATOM 693 O O . THR A 1 90 ? -13.545 -11.647 3.502 1.00 96.25 90 THR A O 1
ATOM 696 N N . TRP A 1 91 ? -12.464 -12.471 5.294 1.00 96.69 91 TRP A N 1
ATOM 697 C CA . TRP A 1 91 ? -12.570 -11.298 6.157 1.00 96.69 91 TRP A CA 1
ATOM 698 C C . TRP A 1 91 ? -11.296 -11.128 6.987 1.00 96.69 91 TRP A C 1
ATOM 700 O O . TRP A 1 91 ? -10.582 -12.099 7.241 1.00 96.69 91 TRP A O 1
ATOM 710 N N . MET A 1 92 ? -11.038 -9.894 7.402 1.00 96.56 92 MET A N 1
ATOM 711 C CA . MET A 1 92 ? -9.986 -9.506 8.334 1.00 96.56 92 MET A CA 1
ATOM 712 C C . MET A 1 92 ? -10.559 -8.477 9.305 1.00 96.56 92 MET A C 1
ATOM 714 O O . MET A 1 92 ? -11.170 -7.505 8.864 1.00 96.56 92 MET A O 1
ATOM 718 N N . ASP A 1 93 ? -10.318 -8.663 10.598 1.00 97.38 93 ASP A N 1
ATOM 719 C CA . ASP A 1 93 ? -10.638 -7.658 11.607 1.00 97.38 93 ASP A CA 1
ATOM 720 C C . ASP A 1 93 ? -9.424 -6.757 11.835 1.00 97.38 93 ASP A C 1
ATOM 722 O O . ASP A 1 93 ? -8.319 -7.237 12.099 1.00 97.38 93 ASP A O 1
ATOM 726 N N . VAL A 1 94 ? -9.632 -5.446 11.719 1.00 97.25 94 VAL A N 1
ATOM 727 C CA . VAL A 1 94 ? -8.634 -4.429 12.059 1.00 97.25 94 VAL A CA 1
ATOM 728 C C . VAL A 1 94 ? -9.021 -3.820 13.394 1.00 97.25 94 VAL A C 1
ATOM 730 O O . VAL A 1 94 ? -10.021 -3.109 13.495 1.00 97.25 94 VAL A O 1
ATOM 733 N N . GLU A 1 95 ? -8.217 -4.102 14.411 1.00 97.38 95 GLU A N 1
ATOM 734 C CA . GLU A 1 95 ? -8.343 -3.519 15.740 1.00 97.38 95 GLU A CA 1
ATOM 735 C C . GLU A 1 95 ? -7.407 -2.311 15.865 1.00 97.38 95 GLU A C 1
ATOM 737 O O . GLU A 1 95 ? -6.206 -2.404 15.610 1.00 97.38 95 GLU A O 1
ATOM 742 N N . VAL A 1 96 ? -7.967 -1.164 16.242 1.00 96.38 96 VAL A N 1
ATOM 743 C CA . VAL A 1 96 ? -7.231 0.068 16.528 1.00 96.38 96 VAL A CA 1
ATOM 744 C C . VAL A 1 96 ? -7.516 0.449 17.969 1.00 96.38 96 VAL A C 1
ATOM 746 O O . VAL A 1 96 ? -8.672 0.653 18.342 1.00 96.38 96 VAL A O 1
ATOM 749 N N . VAL A 1 97 ? -6.461 0.561 18.768 1.00 95.62 97 VAL A N 1
ATOM 750 C CA . VAL A 1 97 ? -6.532 0.928 20.184 1.00 95.62 97 VAL A CA 1
ATOM 751 C C . VAL A 1 97 ? -5.783 2.236 20.374 1.00 95.62 97 VAL A C 1
ATOM 753 O O . VAL A 1 97 ? -4.674 2.383 19.869 1.00 95.62 97 VAL A O 1
ATOM 756 N N . ASP A 1 98 ? -6.385 3.189 21.082 1.00 93.69 98 ASP A N 1
ATOM 757 C CA . ASP A 1 98 ? -5.669 4.386 21.526 1.00 93.69 98 ASP A CA 1
ATOM 758 C C . ASP A 1 98 ? -4.691 4.006 22.647 1.00 93.69 98 ASP A C 1
ATOM 760 O O . ASP A 1 98 ? -5.119 3.624 23.739 1.00 93.69 98 ASP A O 1
ATOM 764 N N . GLY A 1 99 ? -3.389 4.077 22.362 1.00 90.62 99 GLY A N 1
ATOM 765 C CA . GLY A 1 99 ? -2.322 3.638 23.266 1.00 90.62 99 GLY A CA 1
ATOM 766 C C . GLY A 1 99 ? -1.714 4.758 24.111 1.00 90.62 99 GLY A C 1
ATOM 767 O O . GLY A 1 99 ? -0.628 4.585 24.662 1.00 90.62 99 GLY A O 1
ATOM 768 N N . ARG A 1 100 ? -2.354 5.934 24.187 1.00 90.19 100 ARG A N 1
ATOM 769 C CA . ARG A 1 100 ? -1.795 7.096 24.891 1.00 90.19 100 ARG A CA 1
ATOM 770 C C . ARG A 1 100 ? -1.850 6.905 26.401 1.00 90.19 100 ARG A C 1
ATOM 772 O O . ARG A 1 100 ? -2.912 6.701 26.983 1.00 90.19 100 ARG A O 1
ATOM 779 N N . GLU A 1 101 ? -0.714 7.102 27.059 1.00 86.62 101 GLU A N 1
ATOM 780 C CA . GLU A 1 101 ? -0.629 7.066 28.525 1.00 86.62 101 GLU A CA 1
ATOM 781 C C . GLU A 1 101 ? -0.765 8.453 29.181 1.00 86.62 101 GLU A C 1
ATOM 783 O O . GLU A 1 101 ? -0.991 8.541 30.389 1.00 86.62 101 GLU A O 1
ATOM 788 N N . ASP A 1 102 ? -0.692 9.539 28.402 1.00 83.75 102 ASP A N 1
ATOM 789 C CA . ASP A 1 102 ? -0.750 10.920 28.899 1.00 83.75 102 ASP A CA 1
ATOM 790 C C . ASP A 1 102 ? -2.086 11.281 29.585 1.00 83.75 102 ASP A C 1
ATOM 792 O O . ASP A 1 102 ? -3.090 10.581 29.482 1.00 83.75 102 ASP A O 1
ATOM 796 N N . ASN A 1 103 ? -2.128 12.387 30.330 1.00 82.25 103 ASN A N 1
ATOM 797 C CA . ASN A 1 103 ? -3.355 12.831 31.008 1.00 82.25 103 ASN A CA 1
ATOM 798 C C . ASN A 1 103 ? -4.351 13.547 30.070 1.00 82.25 103 ASN A C 1
ATOM 800 O O . ASN A 1 103 ? -5.310 14.158 30.549 1.00 82.25 103 ASN A O 1
ATOM 804 N N . ASP A 1 104 ? -4.139 13.503 28.752 1.00 84.62 104 ASP A N 1
ATOM 805 C CA . ASP A 1 104 ? -4.987 14.193 27.790 1.00 84.62 104 ASP A CA 1
ATOM 806 C C . ASP A 1 104 ? -6.197 13.333 27.390 1.00 84.62 104 ASP A C 1
ATOM 808 O O . ASP A 1 104 ? -6.124 12.405 26.586 1.00 84.62 104 ASP A O 1
ATOM 812 N N . ASN A 1 105 ? -7.364 13.700 27.921 1.00 84.12 105 ASN A N 1
ATOM 813 C CA . ASN A 1 105 ? -8.634 13.032 27.628 1.00 84.12 105 ASN A CA 1
ATOM 814 C C . ASN A 1 105 ? -9.318 13.532 26.346 1.00 84.12 105 ASN A C 1
ATOM 816 O O . ASN A 1 105 ? -10.467 13.166 26.073 1.00 84.12 105 ASN A O 1
ATOM 820 N N . SER A 1 106 ? -8.663 14.388 25.561 1.00 88.56 106 SER A N 1
ATOM 821 C CA . SER A 1 106 ? -9.241 14.875 24.314 1.00 88.56 106 SER A CA 1
ATOM 822 C C . SER A 1 106 ? -9.286 13.786 23.237 1.00 88.56 106 SER A C 1
ATOM 824 O O . SER A 1 106 ? -8.454 12.875 23.148 1.00 88.56 106 SER A O 1
ATOM 826 N N . THR A 1 107 ? -10.317 13.883 22.403 1.00 90.75 107 THR A N 1
ATOM 827 C CA . THR A 1 107 ? -10.560 12.954 21.302 1.00 90.75 107 THR A CA 1
ATOM 828 C C . THR A 1 107 ? -9.567 13.193 20.165 1.00 90.75 107 THR A C 1
ATOM 830 O O . THR A 1 107 ? -9.240 14.337 19.836 1.00 90.75 107 THR A O 1
ATOM 833 N N . ARG A 1 108 ? -9.093 12.114 19.541 1.00 89.62 108 ARG A N 1
ATOM 83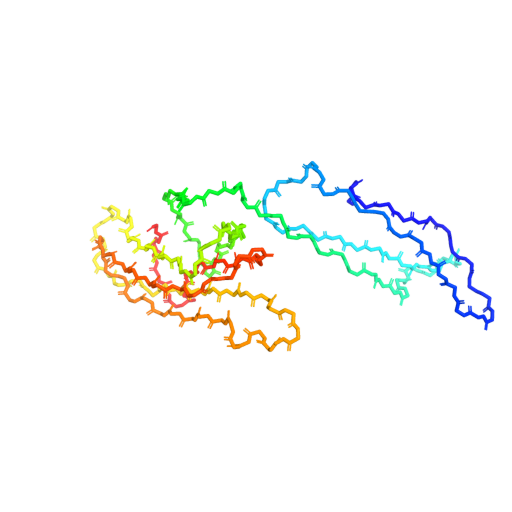4 C CA . ARG A 1 108 ? -8.272 12.155 18.324 1.00 89.62 108 ARG A CA 1
ATOM 835 C C . ARG A 1 108 ? -9.079 11.619 17.163 1.00 89.62 108 ARG A C 1
ATOM 837 O O . ARG A 1 108 ? -9.685 10.560 17.273 1.00 89.62 108 ARG A O 1
ATOM 844 N N . LEU A 1 109 ? -9.085 12.350 16.055 1.00 92.81 109 LEU A N 1
ATOM 845 C CA . LEU A 1 109 ? -9.652 11.837 14.820 1.00 92.81 109 LEU A CA 1
ATOM 846 C C . LEU A 1 109 ? -8.563 11.076 14.061 1.00 92.81 109 LEU A C 1
ATOM 848 O O . LEU A 1 109 ? -7.563 11.664 13.633 1.00 92.81 109 LEU A O 1
ATOM 852 N N . MET A 1 110 ? -8.778 9.773 13.928 1.00 94.12 110 MET A N 1
ATOM 853 C CA . MET A 1 110 ? -7.969 8.840 13.152 1.00 94.12 110 MET A CA 1
ATOM 854 C C . MET A 1 110 ? -8.736 8.423 11.902 1.00 94.12 110 MET A C 1
ATOM 856 O O . MET A 1 110 ? -9.968 8.382 11.905 1.00 94.12 110 MET A O 1
ATOM 860 N N . VAL A 1 111 ? -8.013 8.108 10.834 1.00 95.81 111 VAL A N 1
ATOM 861 C CA . VAL A 1 111 ? -8.598 7.590 9.597 1.00 95.81 111 VAL A CA 1
ATOM 862 C C . VAL A 1 111 ? -7.980 6.237 9.300 1.00 95.81 111 VAL A C 1
ATOM 864 O O . VAL A 1 111 ? -6.771 6.149 9.088 1.00 95.81 111 VAL A O 1
ATOM 867 N N . LEU A 1 112 ? -8.815 5.202 9.283 1.00 97.31 112 LEU A N 1
ATOM 868 C CA . LEU A 1 112 ? -8.472 3.902 8.723 1.00 97.31 112 LEU A CA 1
ATOM 869 C C . LEU A 1 112 ? -8.894 3.897 7.254 1.00 97.31 112 LEU A C 1
ATOM 871 O O . LEU A 1 112 ? -10.048 4.189 6.936 1.00 97.31 112 LEU A O 1
ATOM 875 N N . HIS A 1 113 ? -7.972 3.553 6.368 1.00 97.94 113 HIS A N 1
ATOM 876 C CA . HIS A 1 113 ? -8.255 3.298 4.962 1.00 97.94 113 HIS A CA 1
ATOM 877 C C . HIS A 1 113 ? -7.675 1.947 4.572 1.00 97.94 113 HIS A C 1
ATOM 879 O O . HIS A 1 113 ? -6.509 1.670 4.845 1.00 97.94 113 HIS A O 1
ATOM 885 N N . THR A 1 114 ? -8.488 1.099 3.954 1.00 98.00 114 THR A N 1
ATOM 886 C CA . THR A 1 114 ? -8.039 -0.178 3.400 1.00 98.00 114 THR A CA 1
ATOM 887 C C . THR A 1 114 ? -8.371 -0.253 1.926 1.00 98.00 114 THR A C 1
ATOM 889 O O . THR A 1 114 ? -9.452 0.192 1.536 1.00 98.00 114 THR A O 1
ATOM 892 N N . LEU A 1 115 ? -7.499 -0.862 1.128 1.00 97.94 115 LEU A N 1
ATOM 893 C CA . LEU A 1 115 ? -7.685 -0.975 -0.315 1.00 97.94 115 LEU A CA 1
ATOM 894 C C . LEU A 1 115 ? -7.172 -2.315 -0.850 1.00 97.94 115 LEU A C 1
ATOM 896 O O . LEU A 1 115 ? -6.084 -2.768 -0.497 1.00 97.94 115 LEU A O 1
ATOM 900 N N . GLN A 1 116 ? -7.938 -2.921 -1.757 1.00 97.50 116 GLN A N 1
ATOM 901 C CA . GLN A 1 1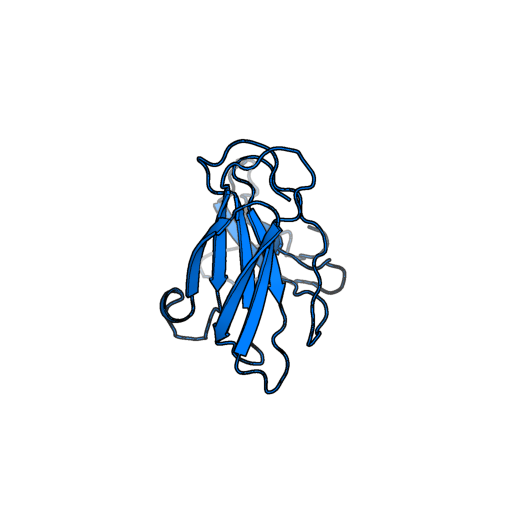16 ? -7.508 -4.069 -2.558 1.00 97.50 116 GLN A CA 1
ATOM 902 C C . GLN A 1 116 ? -7.715 -3.771 -4.040 1.00 97.50 116 GLN A C 1
ATOM 904 O O . GLN A 1 116 ? -8.813 -3.430 -4.474 1.00 97.50 116 GLN A O 1
ATOM 909 N N . LEU A 1 117 ? -6.660 -3.925 -4.838 1.00 96.44 117 LEU A N 1
ATOM 910 C CA . LEU A 1 117 ? -6.744 -3.739 -6.284 1.00 96.44 117 LEU A CA 1
ATOM 911 C C . LEU A 1 117 ? -7.148 -5.053 -6.949 1.00 96.44 117 LEU A C 1
ATOM 913 O O . LEU A 1 117 ? -6.305 -5.888 -7.281 1.00 96.44 117 LEU A O 1
ATOM 917 N N . ILE A 1 118 ? -8.454 -5.232 -7.131 1.00 96.31 118 ILE A N 1
ATOM 918 C CA . ILE A 1 118 ? -9.000 -6.397 -7.824 1.00 96.31 118 ILE A CA 1
ATOM 919 C C . ILE A 1 118 ? -8.849 -6.211 -9.343 1.00 96.31 118 ILE A C 1
ATOM 921 O O . ILE A 1 118 ? -9.224 -5.159 -9.872 1.00 96.31 118 ILE A O 1
ATOM 925 N N . PRO A 1 119 ? -8.316 -7.210 -10.075 1.00 94.56 119 PRO A N 1
ATOM 926 C CA . PRO A 1 119 ? -8.203 -7.137 -11.527 1.00 94.56 119 PRO A CA 1
ATOM 927 C C . PRO A 1 119 ? -9.546 -6.817 -12.195 1.00 94.56 119 PRO A C 1
ATOM 929 O O . PRO A 1 119 ? -10.543 -7.491 -11.946 1.00 94.56 119 PRO A O 1
ATOM 932 N N . ASN A 1 120 ? -9.547 -5.821 -13.084 1.00 94.44 120 ASN A N 1
ATOM 933 C CA . ASN A 1 120 ? -10.723 -5.357 -13.834 1.00 94.44 120 ASN A CA 1
ATOM 934 C C . ASN A 1 120 ? -11.884 -4.806 -12.980 1.00 94.44 120 ASN A C 1
ATOM 936 O O . ASN A 1 120 ? -13.004 -4.717 -13.480 1.00 94.44 120 ASN A O 1
ATOM 940 N N . ALA A 1 121 ? -11.633 -4.407 -11.731 1.00 95.75 121 ALA A N 1
ATOM 941 C CA . ALA A 1 121 ? -12.600 -3.692 -10.900 1.00 95.75 121 ALA A CA 1
ATOM 942 C C . ALA A 1 121 ? -12.122 -2.263 -10.610 1.00 95.75 121 ALA A C 1
ATOM 944 O O . ALA A 1 121 ? -10.920 -1.975 -10.624 1.00 95.75 121 ALA A O 1
ATOM 945 N N . ALA A 1 122 ? -13.059 -1.354 -10.334 1.00 96.12 122 ALA A N 1
ATOM 946 C CA . ALA A 1 122 ? -12.692 -0.028 -9.862 1.00 96.12 122 ALA A CA 1
ATOM 947 C C . ALA A 1 122 ? -12.172 -0.126 -8.421 1.00 96.12 122 ALA A C 1
ATOM 949 O O . ALA A 1 122 ? -12.725 -0.847 -7.595 1.00 96.12 122 ALA A O 1
ATOM 950 N N . TYR A 1 123 ? -11.130 0.643 -8.092 1.00 93.81 123 TYR A N 1
ATOM 951 C CA . TYR A 1 123 ? -10.527 0.616 -6.753 1.00 93.81 123 TYR A CA 1
ATOM 952 C C . TYR A 1 123 ? -11.550 0.934 -5.642 1.00 93.81 123 TYR A C 1
ATOM 954 O O . TYR A 1 123 ? -11.490 0.359 -4.561 1.00 93.81 123 TYR A O 1
ATOM 962 N N . ARG A 1 124 ? -12.521 1.811 -5.937 1.00 95.44 124 ARG A N 1
ATOM 963 C CA . ARG A 1 124 ? -13.568 2.271 -5.008 1.00 95.44 124 ARG A CA 1
ATOM 964 C C . ARG A 1 124 ? -14.507 1.158 -4.553 1.00 95.44 124 ARG A C 1
ATOM 966 O O . ARG A 1 124 ? -15.081 1.248 -3.476 1.00 95.44 124 ARG A O 1
ATOM 973 N N . ASP A 1 125 ? -14.649 0.107 -5.355 1.00 95.31 125 ASP A N 1
ATOM 974 C CA . ASP A 1 125 ? -15.524 -1.024 -5.029 1.00 95.31 125 ASP A CA 1
ATOM 975 C C . ASP A 1 125 ? -14.905 -1.923 -3.943 1.00 95.31 125 ASP A C 1
ATOM 977 O O . ASP A 1 125 ? -15.592 -2.734 -3.320 1.00 95.31 125 ASP A O 1
ATOM 981 N N . HIS A 1 126 ? -13.601 -1.762 -3.704 1.00 96.56 126 HIS A N 1
ATOM 982 C CA . HIS A 1 126 ? -12.796 -2.552 -2.778 1.00 96.56 126 HIS A CA 1
ATOM 983 C C . HIS A 1 126 ? -11.982 -1.671 -1.824 1.00 96.56 126 HIS A C 1
ATOM 985 O O . HIS A 1 126 ? -10.945 -2.099 -1.305 1.00 96.56 126 HIS A O 1
ATOM 991 N N . GLU A 1 127 ? -12.460 -0.447 -1.587 1.00 97.25 127 GLU A N 1
ATOM 992 C CA . GLU A 1 127 ? -11.933 0.438 -0.560 1.00 97.25 127 GLU A CA 1
ATOM 993 C C . GLU A 1 127 ? -12.877 0.520 0.642 1.00 97.25 127 GLU A C 1
ATOM 995 O O . GLU A 1 127 ? -14.101 0.472 0.513 1.00 97.25 127 GLU A O 1
ATOM 1000 N N . VAL A 1 128 ? -12.302 0.676 1.830 1.00 97.50 128 VAL A N 1
ATOM 1001 C CA . VAL A 1 128 ? -13.050 1.010 3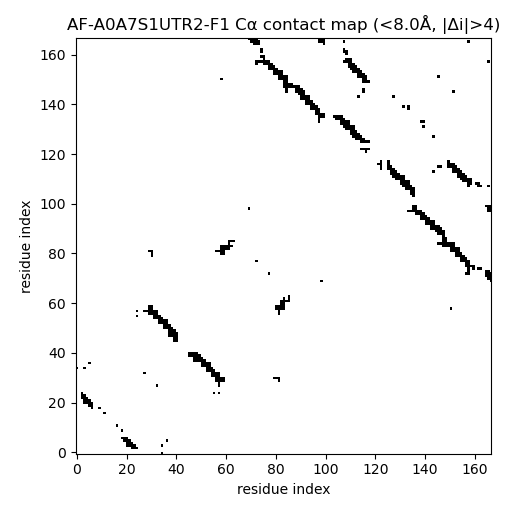.043 1.00 97.50 128 VAL A CA 1
ATOM 1002 C C . VAL A 1 128 ? -12.345 2.171 3.712 1.00 97.50 128 VAL A C 1
ATOM 1004 O O . VAL A 1 128 ? -11.164 2.082 4.029 1.00 97.50 128 VAL A O 1
ATOM 1007 N N . GLN A 1 129 ? -13.077 3.257 3.943 1.00 97.12 129 GLN A N 1
ATOM 1008 C CA . GLN A 1 129 ? -12.586 4.421 4.667 1.00 97.12 129 GLN A CA 1
ATOM 1009 C C . GLN A 1 129 ? -13.445 4.655 5.905 1.00 97.12 129 GLN A C 1
ATOM 1011 O O . GLN A 1 129 ? -14.663 4.816 5.802 1.00 97.12 129 GLN A O 1
ATOM 1016 N N . LYS A 1 130 ? -12.813 4.697 7.078 1.00 96.88 130 LYS A N 1
ATOM 1017 C CA . LYS A 1 130 ? -13.481 4.927 8.358 1.00 96.88 130 LYS A CA 1
ATOM 1018 C C . LYS A 1 130 ? -12.787 6.013 9.153 1.00 96.88 130 LYS A C 1
ATOM 1020 O O . LYS A 1 130 ? -11.566 6.074 9.246 1.00 96.88 130 LYS A O 1
ATOM 1025 N N . TYR A 1 131 ? -13.615 6.863 9.739 1.00 96.25 131 TYR A N 1
ATOM 1026 C CA . TYR A 1 131 ? -13.207 7.947 10.613 1.00 96.25 131 TYR A CA 1
ATOM 1027 C C . TYR A 1 131 ? -13.487 7.532 12.053 1.00 96.25 131 TYR A C 1
ATOM 1029 O O . TYR A 1 131 ? -14.637 7.272 12.414 1.00 96.25 131 TYR A O 1
ATOM 1037 N N . TYR A 1 132 ? -12.444 7.474 12.873 1.00 95.06 132 TYR A N 1
ATOM 1038 C CA . TYR A 1 132 ? -12.546 7.109 14.278 1.00 95.06 132 TYR A CA 1
ATOM 1039 C C . TYR A 1 132 ? -12.272 8.309 15.163 1.00 95.06 132 TYR A C 1
ATOM 1041 O O . TYR A 1 132 ? -11.168 8.843 15.196 1.00 95.06 132 TYR A O 1
ATOM 1049 N N . TYR A 1 133 ? -13.292 8.704 15.914 1.00 94.25 133 TYR A N 1
ATOM 1050 C CA . TYR A 1 133 ? -13.154 9.602 17.048 1.00 94.25 133 TYR A CA 1
ATOM 1051 C C . TYR A 1 133 ? -12.704 8.773 18.250 1.00 94.25 133 TYR A C 1
ATOM 1053 O O . TYR A 1 133 ? -13.541 8.196 18.936 1.00 94.25 133 TYR A O 1
ATOM 1061 N N . MET A 1 134 ? -11.393 8.682 18.451 1.00 93.25 134 MET A N 1
ATOM 1062 C CA . MET A 1 134 ? -10.766 7.869 19.492 1.00 93.25 134 MET A CA 1
ATOM 1063 C C . MET A 1 134 ? -10.662 8.664 20.791 1.00 93.25 134 MET A C 1
ATOM 1065 O O . MET A 1 134 ? -10.009 9.715 20.847 1.00 93.25 134 MET A O 1
ATOM 1069 N N . ARG A 1 135 ? -11.313 8.179 21.845 1.00 92.38 135 ARG A N 1
ATOM 1070 C CA . ARG A 1 135 ? -11.024 8.587 23.224 1.00 92.38 135 ARG A CA 1
ATOM 1071 C C . ARG A 1 135 ? -9.829 7.797 23.756 1.00 92.38 135 ARG A C 1
ATOM 1073 O O . ARG A 1 135 ? -9.458 6.768 23.201 1.00 92.38 135 ARG A O 1
ATOM 1080 N N . LYS A 1 136 ? -9.241 8.284 24.848 1.00 90.50 136 LYS A N 1
ATOM 1081 C CA . LYS A 1 136 ? -8.150 7.587 25.535 1.00 90.50 136 LYS A CA 1
ATOM 1082 C C . LYS A 1 136 ? -8.557 6.145 25.870 1.00 90.50 136 LYS A C 1
ATOM 1084 O O . LYS A 1 136 ? -9.648 5.944 26.410 1.00 90.50 136 LYS A O 1
ATOM 1089 N N . ASN A 1 137 ? -7.681 5.181 25.575 1.00 91.25 137 ASN A N 1
ATOM 1090 C CA . ASN A 1 137 ? -7.886 3.737 25.772 1.00 91.25 137 ASN A CA 1
ATOM 1091 C C . ASN A 1 137 ? -9.112 3.149 25.046 1.00 91.25 137 ASN A C 1
ATOM 1093 O O . ASN A 1 137 ? -9.585 2.070 25.404 1.00 91.25 137 ASN A O 1
ATOM 1097 N N . GLU A 1 138 ? -9.680 3.857 24.067 1.00 94.75 138 GLU A N 1
ATOM 1098 C CA . GLU A 1 138 ? -10.789 3.327 23.283 1.00 94.75 138 GLU A CA 1
ATOM 1099 C C . GLU A 1 138 ? -10.277 2.336 22.237 1.00 94.75 138 GLU A C 1
ATOM 1101 O O . GLU A 1 138 ? -9.275 2.583 21.567 1.00 94.75 138 GLU A O 1
ATOM 1106 N N . THR A 1 139 ? -11.017 1.243 22.067 1.00 96.38 139 THR A N 1
ATOM 1107 C CA . THR A 1 139 ? -10.791 0.254 21.015 1.00 96.38 139 THR A CA 1
ATOM 1108 C C . THR A 1 139 ? -11.878 0.370 19.953 1.00 96.38 139 THR A C 1
ATOM 1110 O O . THR A 1 139 ? -13.074 0.366 20.264 1.00 96.38 139 THR A O 1
ATOM 1113 N N . LYS A 1 140 ? -11.474 0.436 18.684 1.00 97.00 140 LYS A N 1
ATOM 1114 C CA . LYS A 1 140 ? -12.351 0.306 17.516 1.00 97.00 140 LYS A CA 1
ATOM 1115 C C . LYS A 1 140 ? -11.951 -0.929 16.725 1.00 97.00 140 LYS A C 1
ATOM 1117 O O . LYS A 1 140 ? -10.774 -1.134 16.460 1.00 97.00 140 LYS A O 1
ATOM 1122 N N . ILE A 1 141 ? -12.940 -1.720 16.325 1.00 97.38 141 ILE A N 1
ATOM 1123 C CA . ILE A 1 141 ? -12.749 -2.895 15.476 1.00 97.38 141 ILE A CA 1
ATOM 1124 C C . ILE A 1 141 ? -13.582 -2.698 14.217 1.00 97.38 141 ILE A C 1
ATOM 1126 O O . ILE A 1 141 ? -14.756 -2.334 14.305 1.00 97.38 141 ILE A O 1
ATOM 1130 N N . GLU A 1 142 ? -12.981 -2.946 13.061 1.00 97.56 142 GLU A N 1
ATOM 1131 C CA . GLU A 1 142 ? -13.674 -2.934 11.777 1.00 97.56 142 GLU A CA 1
ATOM 1132 C C . GLU A 1 142 ? -13.353 -4.200 10.990 1.00 97.56 142 GLU A C 1
ATOM 1134 O O . GLU A 1 142 ? -12.188 -4.534 10.770 1.00 97.56 142 GLU A O 1
ATOM 1139 N N . SER A 1 143 ? -14.405 -4.887 10.550 1.00 97.62 143 SER A N 1
ATOM 1140 C CA . SER A 1 143 ? -14.308 -6.096 9.737 1.00 97.62 143 SER A CA 1
ATOM 1141 C C . SER A 1 143 ? -14.299 -5.735 8.254 1.00 97.62 143 SER A C 1
ATOM 1143 O O . SER A 1 143 ? -15.263 -5.184 7.718 1.00 97.62 143 SER A O 1
ATOM 1145 N N . ILE A 1 144 ? -13.218 -6.086 7.568 1.00 97.44 144 ILE A N 1
ATOM 1146 C CA . ILE A 1 144 ? -12.964 -5.757 6.165 1.00 97.44 144 ILE A CA 1
ATOM 1147 C C . ILE A 1 144 ? -13.026 -7.034 5.329 1.00 97.44 144 ILE A C 1
ATOM 1149 O O . ILE A 1 144 ? -12.420 -8.045 5.687 1.00 97.44 144 ILE A O 1
ATOM 1153 N N . ARG A 1 145 ? -13.744 -7.011 4.199 1.00 96.94 145 ARG A N 1
ATOM 1154 C CA . ARG A 1 145 ? -13.708 -8.126 3.236 1.00 96.94 145 ARG A CA 1
ATOM 1155 C C . ARG A 1 145 ? -12.326 -8.212 2.618 1.00 96.94 145 ARG A C 1
ATOM 1157 O O . ARG A 1 145 ? -11.827 -7.203 2.129 1.00 96.94 145 ARG A O 1
ATOM 1164 N N . VAL A 1 146 ? -11.748 -9.406 2.564 1.00 96.81 146 VAL A N 1
ATOM 1165 C CA . VAL A 1 146 ? -10.445 -9.634 1.925 1.00 96.81 146 VAL A CA 1
ATOM 1166 C C . VAL A 1 146 ? -10.517 -10.750 0.895 1.00 96.81 146 VAL A C 1
ATOM 1168 O O . VAL A 1 146 ? -11.343 -11.657 1.008 1.00 96.81 146 VAL A O 1
ATOM 1171 N N . GLN A 1 147 ? -9.664 -10.666 -0.123 1.00 95.94 147 GLN A N 1
ATOM 1172 C CA . GLN A 1 147 ? -9.570 -11.650 -1.190 1.00 95.94 147 GLN A CA 1
ATOM 1173 C C . GLN A 1 147 ? -8.212 -12.366 -1.140 1.00 95.94 147 GLN A C 1
ATOM 1175 O O . GLN A 1 147 ? -7.175 -11.713 -1.273 1.00 95.94 147 GLN A O 1
ATOM 1180 N N . PRO A 1 148 ? -8.186 -13.704 -1.001 1.00 94.31 148 PRO A N 1
ATOM 1181 C CA . PRO A 1 148 ? -6.945 -14.465 -1.029 1.00 94.31 148 PRO A CA 1
ATOM 1182 C C . PRO A 1 148 ? -6.158 -14.239 -2.319 1.00 94.31 148 PRO A C 1
ATOM 1184 O O . PRO A 1 148 ? -6.732 -14.208 -3.409 1.00 94.31 148 PRO A O 1
ATOM 1187 N N . GLY A 1 149 ? -4.836 -14.120 -2.198 1.00 91.94 149 GLY A N 1
ATOM 1188 C CA . GLY A 1 149 ? -3.943 -13.903 -3.341 1.00 91.94 149 GLY A CA 1
ATOM 1189 C C . GLY A 1 149 ? -3.945 -12.474 -3.895 1.00 91.94 149 GLY A C 1
ATOM 1190 O O . GLY A 1 149 ? -3.223 -12.209 -4.854 1.00 91.94 149 GLY A O 1
ATOM 1191 N N . ILE A 1 150 ? -4.713 -11.558 -3.297 1.00 95.31 150 ILE A N 1
ATOM 1192 C CA . ILE A 1 150 ? -4.618 -10.121 -3.552 1.00 95.31 150 ILE A CA 1
ATOM 1193 C C . ILE A 1 150 ? -4.004 -9.446 -2.327 1.00 95.31 150 ILE A C 1
ATOM 1195 O O . ILE A 1 150 ? -4.377 -9.730 -1.191 1.00 95.31 150 ILE A O 1
ATOM 1199 N N . THR A 1 151 ? -3.06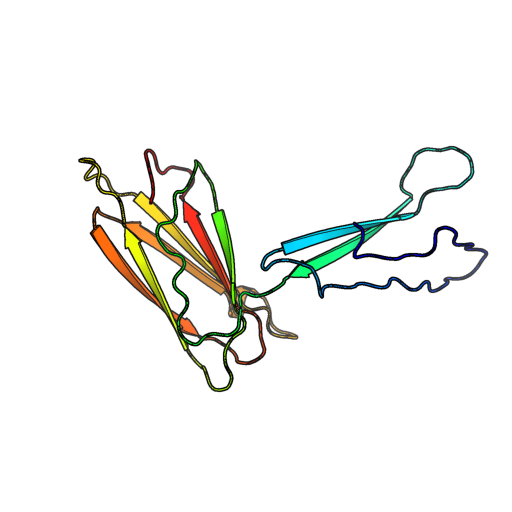5 -8.532 -2.556 1.00 96.00 151 THR A N 1
ATOM 1200 C CA . THR A 1 151 ? -2.506 -7.698 -1.491 1.00 96.00 151 THR A CA 1
ATOM 1201 C C . THR A 1 151 ? -3.569 -6.751 -0.943 1.00 96.00 151 THR A C 1
ATOM 1203 O O . THR A 1 151 ? -4.225 -6.042 -1.708 1.00 96.00 151 THR A O 1
ATOM 1206 N N . CYS A 1 152 ? -3.685 -6.685 0.381 1.00 97.06 152 CYS A N 1
ATOM 1207 C CA . CYS A 1 152 ? -4.500 -5.686 1.066 1.00 97.06 152 CYS A CA 1
ATOM 1208 C C . CYS A 1 152 ? -3.596 -4.570 1.603 1.00 97.06 152 CYS A C 1
ATOM 1210 O O . CYS A 1 152 ? -2.687 -4.827 2.396 1.00 97.06 152 CYS A O 1
ATOM 1212 N N . GLU A 1 153 ? -3.818 -3.336 1.157 1.00 97.69 153 GLU A N 1
ATOM 1213 C CA . GLU A 1 153 ? -3.225 -2.142 1.762 1.00 97.69 153 GLU A CA 1
ATOM 1214 C C . GLU A 1 153 ? -4.052 -1.753 2.989 1.00 97.69 153 GLU A C 1
ATOM 1216 O O . GLU A 1 153 ? -5.272 -1.624 2.901 1.00 97.69 153 GLU A O 1
ATOM 1221 N N . VAL A 1 154 ? -3.384 -1.545 4.123 1.00 97.25 154 VAL A N 1
ATOM 1222 C CA . VAL A 1 154 ? -3.976 -1.032 5.362 1.00 97.25 154 VAL A CA 1
ATOM 1223 C C . VAL A 1 154 ? -3.216 0.219 5.767 1.00 97.25 154 VAL A C 1
ATOM 1225 O O . VAL A 1 154 ? -2.022 0.179 6.069 1.00 97.25 154 VAL A O 1
ATOM 1228 N N . THR A 1 155 ? -3.921 1.341 5.773 1.00 96.94 155 THR A N 1
ATOM 1229 C CA . THR A 1 155 ? -3.389 2.652 6.118 1.00 96.94 155 THR A CA 1
ATOM 1230 C C . THR A 1 155 ? -4.103 3.188 7.342 1.00 96.94 155 THR A C 1
ATOM 1232 O O . THR A 1 155 ? -5.325 3.323 7.349 1.00 96.94 155 THR A O 1
ATOM 1235 N N . LEU A 1 156 ? -3.331 3.551 8.359 1.00 96.56 156 LEU A N 1
ATOM 1236 C CA . LEU A 1 156 ? -3.819 4.324 9.490 1.00 96.56 156 LEU A CA 1
ATOM 1237 C C . LEU A 1 156 ? -3.167 5.702 9.435 1.00 96.56 156 LEU A C 1
ATOM 1239 O O . LEU A 1 156 ? -1.952 5.819 9.269 1.00 96.56 156 LEU A O 1
ATOM 1243 N N . ALA A 1 157 ? -3.972 6.751 9.533 1.00 94.38 157 ALA A N 1
ATOM 1244 C CA . ALA A 1 157 ? -3.492 8.120 9.444 1.00 94.38 157 ALA A CA 1
ATOM 1245 C C . ALA A 1 157 ? -4.092 8.995 10.536 1.00 94.38 157 ALA A C 1
ATOM 1247 O O . ALA A 1 157 ? -5.262 8.862 10.911 1.00 94.38 157 ALA A O 1
ATOM 1248 N N . ARG A 1 158 ? -3.289 9.950 10.999 1.00 91.44 158 ARG A N 1
ATOM 1249 C CA . ARG A 1 158 ? -3.754 11.004 11.895 1.00 91.44 158 ARG A CA 1
ATOM 1250 C C . ARG A 1 158 ? -4.446 12.081 11.066 1.00 91.44 158 ARG A C 1
ATOM 1252 O O . ARG A 1 158 ? -3.830 12.657 10.168 1.00 91.44 158 ARG A O 1
ATOM 1259 N N . TYR A 1 159 ? -5.713 12.379 11.360 1.00 87.00 159 TYR A N 1
ATOM 1260 C CA . TYR A 1 159 ? -6.430 13.413 10.613 1.00 87.00 159 TYR A CA 1
ATOM 1261 C C . TYR A 1 159 ? -5.750 14.779 10.780 1.00 87.00 159 TYR A C 1
ATOM 1263 O O . TYR A 1 159 ? -5.231 15.101 11.852 1.00 87.00 159 TYR A O 1
ATOM 1271 N N . TRP A 1 160 ? -5.743 15.583 9.714 1.00 74.75 160 TRP A N 1
ATOM 1272 C CA . TRP A 1 160 ? -4.927 16.800 9.623 1.00 74.75 160 TRP A CA 1
ATOM 1273 C C . TRP A 1 160 ? -5.205 17.810 10.746 1.00 74.75 160 TRP A C 1
ATOM 1275 O O . TRP A 1 160 ? -4.280 18.476 11.205 1.00 74.75 160 TRP A O 1
ATOM 1285 N N . SER A 1 161 ? -6.453 17.892 11.222 1.00 77.38 161 SER A N 1
ATOM 1286 C CA . SER A 1 161 ? -6.870 18.824 12.276 1.00 77.38 161 SER A CA 1
ATOM 1287 C C . SER A 1 161 ? -6.707 18.277 13.699 1.00 77.38 161 SER A C 1
ATOM 1289 O O . SE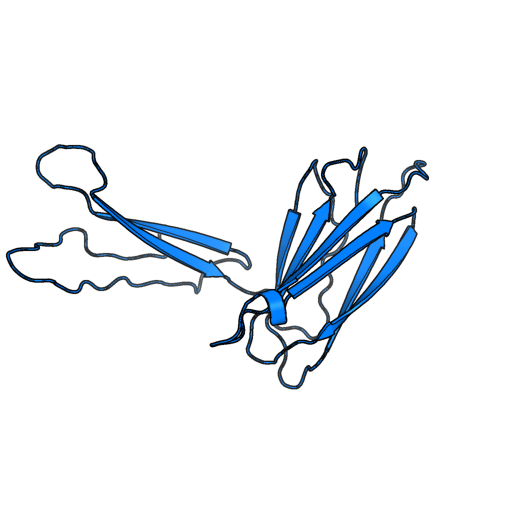R A 1 161 ? -7.029 18.976 14.658 1.00 77.38 161 SER A O 1
ATOM 1291 N N . SER A 1 162 ? -6.244 17.035 13.868 1.00 76.06 162 SER A N 1
ATOM 1292 C CA . SER A 1 162 ? -5.965 16.473 15.193 1.00 76.06 162 SER A CA 1
ATOM 1293 C C . SER A 1 162 ? -4.711 17.136 15.780 1.00 76.06 162 SER A C 1
ATOM 1295 O O . SER A 1 162 ? -3.701 17.310 15.093 1.00 76.06 162 SER A O 1
ATOM 1297 N N . VAL A 1 163 ? -4.742 17.497 17.062 1.00 75.50 163 VAL A N 1
ATOM 1298 C CA . VAL A 1 163 ? -3.630 18.146 17.785 1.00 75.50 163 VAL A CA 1
ATOM 1299 C C . VAL A 1 163 ? -3.138 17.215 18.887 1.00 75.50 163 VAL A C 1
ATOM 1301 O O . VAL A 1 163 ? -3.928 16.445 19.409 1.00 75.50 163 VAL A O 1
ATOM 1304 N N . GLY A 1 164 ? -1.852 17.280 19.239 1.00 75.62 164 GLY A N 1
ATOM 1305 C CA . GLY A 1 164 ? -1.258 16.483 20.315 1.00 75.62 164 GLY A CA 1
ATOM 1306 C C . GLY A 1 164 ? -0.703 15.134 19.857 1.00 75.62 164 GLY A C 1
ATOM 1307 O O . GLY A 1 164 ? -0.796 14.765 18.681 1.00 75.62 164 GL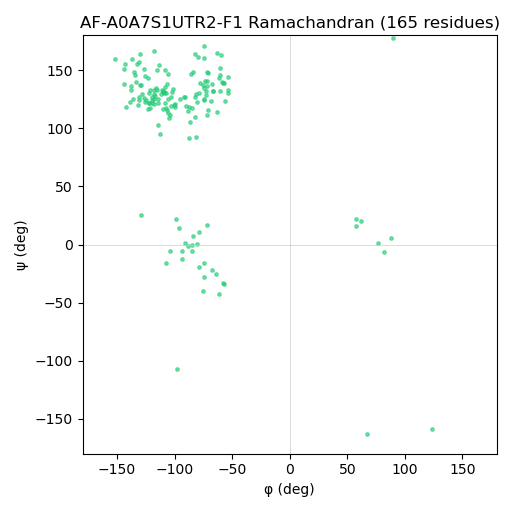Y A O 1
ATOM 1308 N N . THR A 1 165 ? -0.108 14.415 20.810 1.00 76.94 165 THR A N 1
ATOM 1309 C CA . THR A 1 165 ? 0.447 13.073 20.612 1.00 76.94 165 THR A CA 1
ATOM 1310 C C . THR A 1 165 ? -0.654 12.109 20.174 1.00 76.94 165 THR A C 1
ATOM 1312 O O . THR A 1 165 ? -1.826 12.261 20.529 1.00 76.94 165 THR A O 1
ATOM 1315 N N . THR A 1 166 ? -0.299 11.148 19.330 1.00 78.50 166 THR A N 1
ATOM 1316 C CA . THR A 1 166 ? -1.185 10.094 18.829 1.00 78.50 166 THR A CA 1
ATOM 1317 C C . THR A 1 166 ? -0.348 8.829 18.756 1.00 78.50 166 THR A C 1
ATOM 1319 O O . THR A 1 166 ? 0.684 8.837 18.082 1.00 78.50 166 THR A O 1
ATOM 1322 N N . GLN A 1 167 ? -0.745 7.814 19.517 1.00 74.94 167 GLN A N 1
ATOM 1323 C CA . GLN A 1 167 ? -0.039 6.549 19.700 1.00 74.94 167 GLN A CA 1
ATOM 1324 C C . GLN A 1 167 ? -1.028 5.392 19.672 1.00 74.94 167 GLN A C 1
ATOM 1326 O O . GLN A 1 167 ? -2.161 5.604 20.168 1.00 74.94 167 GLN A O 1
#

Foldseek 3Di:
DVQKDWDPDDDDDPDDDDTDIGGHCPPPDAAKDKDKDFDDDPPPDPDGPDIDIDIDGHADPADPDDDPPDDKADAFDKDKH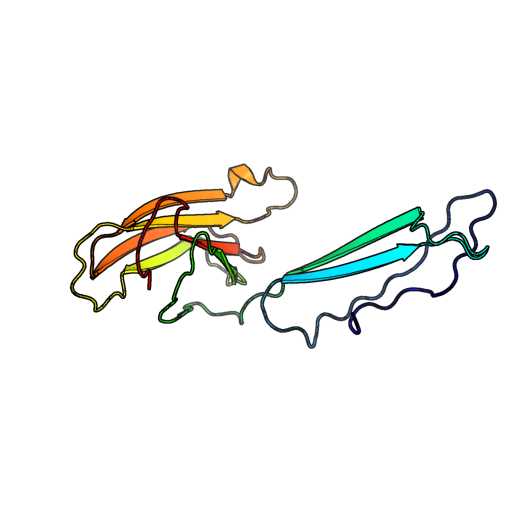KYQDDPPAFKDKDKDWFPDPDPDQAWFKKKKKKWWDDPPDDGVVQIDIDIDRDTHGDMDIDMHTDDHPIMMMIMMTGDNPGDDITD

Sequence (167 aa):
EEWVKAPEHFMLMNNGRSFKIEVDPTKLNPGIHTAKVCGSRNDGDDGVLFHVPITIIKTLEKSSKIDLGLLGFAPAEAKRYFLDVPSGATWMDVEVVDGREDNDNSTRLMVLHTLQLIPNAAYRDHEVQKYYYMRKNETKIESIRVQPGITCEVTLARYWSSVGTTQ

Secondary structure (DSSP, 8-state):
-TTEE--S-----SS------EE--TTPPSEEEEEEEEEE-SSS---EEEEEEEEEEEPPP--SS---------TT-EEEEEEEPPTT--EEEEEEE----SS----EEEEEEEEE--TTS-GGGGEEEEEEEEPTT-EEEEEEE--TTSEEEEEEEE-TT--S---

Organism: NCBI:txid210454

pLDDT: mean 91.41, std 6.62, range [65.31, 98.0]